Protein AF-A0A3A4Q3W5-F1 (afdb_monomer)

Sequence (78 aa):
MQIDIELFCKKISQDDERIIFGYNGKKYALLSYEDLDYLEALEDRRLCALADSAIQELEMNGEKPVPWEEVKKELGIS

Mean predicted aligned error: 6.95 Å

Structure (mmCIF, N/CA/C/O backbone):
data_AF-A0A3A4Q3W5-F1
#
_entry.id   AF-A0A3A4Q3W5-F1
#
loop_
_atom_site.group_PDB
_atom_site.id
_atom_site.type_symbol
_atom_site.label_atom_id
_atom_site.label_alt_id
_atom_site.label_comp_id
_atom_site.label_asym_id
_atom_site.label_entity_id
_atom_site.label_seq_id
_atom_site.pdbx_PDB_ins_code
_atom_site.Cartn_x
_atom_site.Cartn_y
_atom_site.Cartn_z
_atom_site.occupancy
_atom_site.B_iso_or_equiv
_atom_site.auth_seq_id
_atom_site.auth_comp_id
_atom_site.auth_asym_id
_atom_site.auth_atom_id
_atom_site.pdbx_PDB_model_num
ATOM 1 N N . MET A 1 1 ? 10.628 -14.751 -28.711 1.00 51.78 1 MET A N 1
ATOM 2 C CA . MET A 1 1 ? 10.661 -13.329 -28.319 1.00 5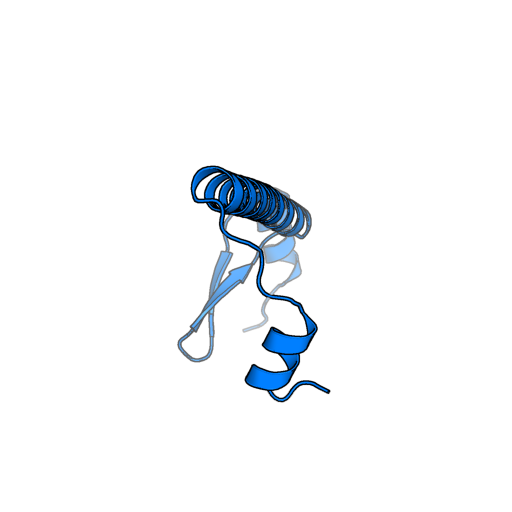1.78 1 MET A CA 1
ATOM 3 C C . MET A 1 1 ? 11.359 -13.268 -26.976 1.00 51.78 1 MET A C 1
ATOM 5 O O . MET A 1 1 ? 10.800 -13.754 -26.004 1.00 51.78 1 MET A O 1
ATOM 9 N N . GLN A 1 2 ? 12.614 -12.828 -26.953 1.00 61.75 2 GLN A N 1
ATOM 10 C CA . GLN A 1 2 ? 13.355 -12.652 -25.707 1.00 61.75 2 GLN A CA 1
ATOM 11 C C . GLN A 1 2 ? 12.886 -11.332 -25.095 1.00 61.75 2 GLN A C 1
ATOM 13 O O . GLN A 1 2 ? 12.935 -10.302 -25.762 1.00 61.75 2 GLN A O 1
ATOM 18 N N . ILE A 1 3 ? 12.328 -11.391 -23.889 1.00 69.31 3 IL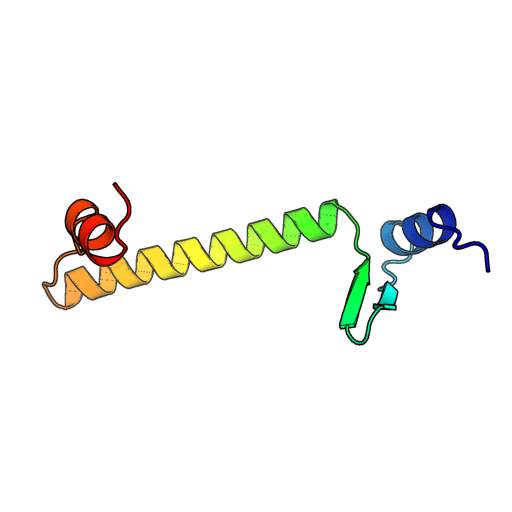E A N 1
ATOM 19 C CA . ILE A 1 3 ? 11.949 -10.194 -23.141 1.00 69.31 3 ILE A CA 1
ATOM 20 C C . ILE A 1 3 ? 13.228 -9.661 -22.505 1.00 69.31 3 ILE A C 1
ATOM 22 O O . ILE A 1 3 ? 13.858 -10.364 -21.716 1.00 69.31 3 ILE A O 1
ATOM 26 N N . ASP A 1 4 ? 13.612 -8.447 -22.880 1.00 85.88 4 ASP A N 1
ATOM 27 C CA . ASP A 1 4 ? 14.756 -7.754 -22.301 1.00 85.88 4 ASP A CA 1
ATOM 28 C C . ASP A 1 4 ? 14.284 -6.943 -21.088 1.00 85.88 4 ASP A C 1
ATOM 30 O O . ASP A 1 4 ? 13.799 -5.816 -21.203 1.00 85.88 4 ASP A O 1
ATOM 34 N N . ILE A 1 5 ? 14.352 -7.579 -19.918 1.00 84.75 5 ILE A N 1
ATOM 35 C CA . ILE A 1 5 ? 13.980 -6.965 -18.639 1.00 84.75 5 ILE A CA 1
ATOM 36 C C . ILE A 1 5 ? 14.886 -5.767 -18.329 1.00 84.75 5 ILE A C 1
ATOM 38 O O . ILE A 1 5 ? 14.402 -4.781 -17.781 1.00 84.75 5 ILE A O 1
ATOM 42 N N . GLU A 1 6 ? 16.164 -5.807 -18.712 1.00 87.31 6 GLU A N 1
ATOM 43 C CA . GLU A 1 6 ? 17.109 -4.720 -18.436 1.00 87.31 6 GLU A CA 1
ATOM 44 C C . GLU A 1 6 ? 16.717 -3.443 -19.185 1.00 87.31 6 GLU A C 1
ATOM 46 O O . GLU A 1 6 ? 16.708 -2.357 -18.597 1.00 87.31 6 GLU A O 1
ATOM 51 N N . LEU A 1 7 ? 16.302 -3.569 -20.451 1.00 86.88 7 LEU A N 1
ATOM 52 C CA . LEU A 1 7 ? 15.777 -2.443 -21.227 1.00 86.88 7 LEU A CA 1
ATOM 53 C C . LEU A 1 7 ? 14.551 -1.803 -20.555 1.00 86.88 7 LEU A C 1
ATOM 55 O O . LEU A 1 7 ? 14.430 -0.577 -20.522 1.00 86.88 7 LEU A O 1
ATOM 59 N N . PHE A 1 8 ? 13.639 -2.617 -20.024 1.00 88.19 8 PHE A N 1
ATOM 60 C CA . PHE A 1 8 ? 12.433 -2.126 -19.359 1.00 88.19 8 PHE A CA 1
ATOM 61 C C . PHE A 1 8 ? 12.727 -1.469 -18.012 1.00 88.19 8 PHE A C 1
ATOM 63 O O . PHE A 1 8 ? 12.194 -0.395 -17.741 1.00 88.19 8 PHE A O 1
ATOM 70 N N . CYS A 1 9 ? 13.629 -2.042 -17.214 1.00 86.56 9 CYS A N 1
ATOM 71 C CA . CYS A 1 9 ? 14.093 -1.413 -15.980 1.00 86.56 9 CYS A CA 1
ATOM 72 C C . CYS A 1 9 ? 14.750 -0.055 -16.256 1.00 86.56 9 CYS A C 1
ATOM 74 O O . CYS A 1 9 ? 14.514 0.904 -15.521 1.00 86.56 9 CYS A O 1
ATOM 76 N N . LYS A 1 10 ? 15.527 0.063 -17.341 1.00 86.31 10 LYS A N 1
ATOM 77 C CA . LYS A 1 10 ? 16.143 1.334 -17.738 1.00 86.31 10 LYS A CA 1
ATOM 78 C C . LYS A 1 10 ? 15.098 2.394 -18.101 1.00 86.31 10 LYS A C 1
ATOM 80 O O . LYS A 1 10 ? 15.164 3.500 -17.583 1.00 86.31 10 LYS A O 1
ATOM 85 N N . LYS A 1 11 ? 14.115 2.041 -18.934 1.00 86.38 11 LYS A N 1
ATOM 86 C CA . LYS A 1 11 ? 13.015 2.938 -19.338 1.00 86.38 11 LYS A CA 1
ATOM 87 C C . LYS A 1 11 ? 12.212 3.466 -18.148 1.00 86.38 11 LYS A C 1
ATOM 89 O O . LYS A 1 11 ? 11.906 4.650 -18.090 1.00 86.38 11 LYS A O 1
ATOM 94 N N . ILE A 1 12 ? 11.910 2.599 -17.185 1.00 87.62 12 ILE A N 1
ATOM 95 C CA . ILE A 1 12 ? 11.148 2.974 -15.986 1.00 87.62 12 ILE A CA 1
ATOM 96 C C . ILE A 1 12 ? 11.964 3.873 -15.057 1.00 87.62 12 ILE A C 1
ATOM 98 O O . ILE A 1 12 ? 11.431 4.837 -14.529 1.00 87.62 12 ILE A O 1
ATOM 102 N N . SER A 1 13 ? 13.247 3.567 -14.855 1.00 81.00 13 SER A N 1
ATOM 103 C CA . SER A 1 13 ? 14.089 4.303 -13.901 1.00 81.00 13 SER A CA 1
ATOM 104 C C . SER A 1 13 ? 14.659 5.620 -14.435 1.00 81.00 13 SER A C 1
ATOM 106 O O . SER A 1 13 ? 15.071 6.456 -13.636 1.00 81.00 13 SER A O 1
ATOM 108 N N . GLN A 1 14 ? 14.750 5.801 -15.758 1.00 79.38 14 GLN A N 1
ATOM 109 C CA . GLN A 1 14 ? 15.428 6.959 -16.364 1.00 79.38 14 GLN A CA 1
ATOM 110 C C . GLN A 1 14 ? 14.508 7.858 -17.185 1.00 79.38 14 GLN A C 1
ATOM 112 O O . GLN A 1 14 ? 14.737 9.065 -17.225 1.00 79.38 14 GLN A O 1
ATOM 117 N N . ASP A 1 15 ? 13.498 7.284 -17.841 1.00 74.25 15 ASP A N 1
ATOM 118 C CA . ASP A 1 15 ? 12.669 8.003 -18.811 1.00 74.25 15 ASP A CA 1
ATOM 119 C C . ASP A 1 15 ? 11.250 8.294 -18.273 1.00 74.25 15 ASP A C 1
ATOM 121 O O . ASP A 1 15 ? 10.404 8.783 -19.024 1.00 74.25 15 ASP A O 1
ATOM 125 N N . ASP A 1 16 ? 10.970 7.971 -16.998 1.00 71.62 16 ASP A N 1
ATOM 126 C CA . ASP A 1 16 ? 9.637 8.002 -16.363 1.00 71.62 16 ASP A CA 1
ATOM 127 C C . ASP A 1 16 ? 8.547 7.302 -17.210 1.00 71.62 16 ASP A C 1
ATOM 129 O O . ASP A 1 16 ? 7.351 7.628 -17.169 1.00 71.62 16 ASP A O 1
ATOM 133 N N . GLU A 1 17 ? 8.947 6.319 -18.026 1.00 80.00 17 GLU A N 1
ATOM 134 C CA . GLU A 1 17 ? 8.034 5.607 -18.913 1.00 80.00 17 GLU A CA 1
ATOM 135 C C . GLU A 1 17 ? 7.191 4.583 -18.139 1.00 80.00 17 GLU A C 1
ATOM 137 O O . GLU A 1 17 ? 7.695 3.748 -17.389 1.00 80.00 17 GLU A O 1
ATOM 142 N N . ARG A 1 18 ? 5.879 4.565 -18.407 1.00 82.94 18 ARG A N 1
ATOM 143 C CA . ARG A 1 18 ? 4.957 3.555 -17.866 1.00 82.94 18 ARG A CA 1
ATOM 144 C C . ARG A 1 18 ? 4.867 2.361 -18.801 1.00 82.94 18 ARG A C 1
ATOM 146 O O . ARG A 1 18 ? 4.343 2.474 -19.911 1.00 82.94 18 ARG A O 1
ATOM 153 N N . ILE A 1 19 ? 5.284 1.193 -18.327 1.00 9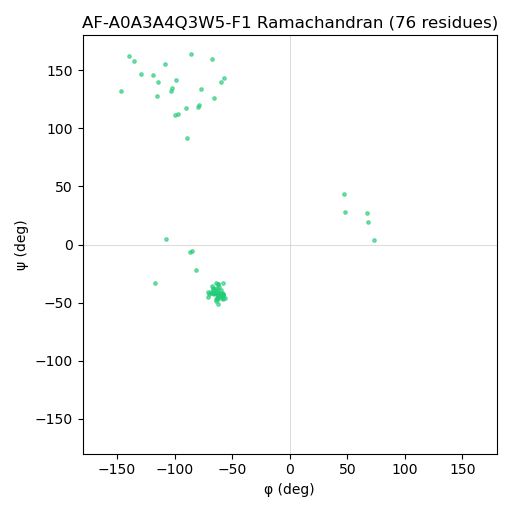0.44 19 ILE A N 1
ATOM 154 C CA . ILE A 1 19 ? 5.174 -0.052 -19.090 1.00 90.44 19 ILE A CA 1
ATOM 155 C C . ILE A 1 19 ? 3.947 -0.824 -18.610 1.00 90.44 19 ILE A C 1
ATOM 157 O O . ILE A 1 19 ? 3.916 -1.335 -17.493 1.00 90.44 19 ILE A O 1
ATOM 161 N N . ILE A 1 20 ? 2.933 -0.927 -19.474 1.00 91.12 20 ILE A N 1
ATOM 162 C CA . ILE A 1 20 ? 1.715 -1.709 -19.229 1.00 91.12 20 ILE A CA 1
ATOM 163 C C . ILE A 1 20 ? 1.656 -2.852 -20.240 1.00 91.12 20 ILE A C 1
ATOM 165 O O . ILE A 1 20 ? 1.726 -2.621 -21.446 1.00 91.12 20 ILE A O 1
ATOM 169 N N . PHE A 1 21 ? 1.482 -4.083 -19.764 1.00 91.06 21 PHE A N 1
ATOM 170 C CA . PHE A 1 21 ? 1.421 -5.270 -20.616 1.00 91.06 21 PHE A CA 1
ATOM 171 C C . PHE A 1 21 ? 0.280 -6.212 -20.223 1.00 91.06 21 PHE A C 1
ATOM 173 O O . PHE A 1 21 ? -0.246 -6.165 -19.113 1.00 91.06 21 PHE A O 1
ATOM 180 N N . GLY A 1 22 ? -0.141 -7.053 -21.169 1.00 94.38 22 GLY A N 1
ATOM 181 C CA . GLY A 1 22 ? -1.193 -8.047 -20.969 1.00 94.38 22 GLY A CA 1
ATOM 182 C C . GLY A 1 22 ? -0.624 -9.453 -20.786 1.00 94.38 22 GLY A C 1
ATOM 183 O O . GLY A 1 22 ? 0.232 -9.870 -21.562 1.00 94.38 22 GLY A O 1
ATOM 184 N N . TYR A 1 23 ? -1.123 -10.207 -19.809 1.00 92.31 23 TYR A N 1
ATOM 185 C CA . TYR A 1 23 ? -0.793 -11.621 -19.618 1.00 92.31 23 TYR A CA 1
ATOM 186 C C . TYR A 1 23 ? -2.008 -12.383 -19.066 1.00 92.31 23 TYR A C 1
ATOM 188 O O . TYR A 1 23 ? -2.680 -11.905 -18.157 1.00 92.31 23 TYR A O 1
ATOM 196 N N . ASN A 1 24 ? -2.345 -13.539 -19.653 1.00 94.88 24 ASN A N 1
ATOM 197 C CA . ASN A 1 24 ? -3.528 -14.343 -19.291 1.00 94.88 24 ASN A CA 1
ATOM 198 C C . ASN A 1 24 ? -4.834 -13.530 -19.152 1.00 94.88 24 ASN A C 1
ATOM 200 O O . ASN A 1 24 ? -5.597 -13.700 -18.203 1.00 94.88 24 ASN A O 1
ATOM 204 N N . GLY A 1 25 ? -5.079 -12.604 -20.085 1.00 95.94 25 GLY A N 1
ATOM 205 C CA . GLY A 1 25 ? -6.281 -11.759 -20.089 1.00 95.94 25 GLY A CA 1
ATOM 206 C C . GLY A 1 25 ? -6.307 -10.662 -19.016 1.00 95.94 25 GLY A C 1
ATOM 207 O O . GLY A 1 25 ? -7.297 -9.941 -18.916 1.00 95.94 25 GLY A O 1
ATOM 208 N N . LYS A 1 26 ? -5.233 -10.500 -18.236 1.00 96.50 26 LYS A N 1
ATOM 209 C CA . LYS A 1 26 ? -5.071 -9.440 -17.233 1.00 96.50 26 LYS A CA 1
ATOM 210 C C . LYS A 1 26 ? -4.053 -8.404 -17.698 1.00 96.50 26 LYS A C 1
ATOM 212 O O . LYS A 1 26 ? -3.183 -8.713 -18.509 1.00 96.50 26 LYS A O 1
ATOM 217 N N . LYS A 1 27 ? -4.166 -7.178 -17.185 1.00 96.12 27 LYS A N 1
ATOM 218 C CA . LYS A 1 27 ? -3.188 -6.102 -17.395 1.00 96.12 27 LYS A CA 1
ATOM 219 C C . LYS A 1 27 ? -2.264 -6.003 -16.186 1.00 96.12 27 LYS A C 1
ATOM 221 O O . LYS A 1 27 ? -2.726 -6.126 -15.057 1.00 96.12 27 LYS A O 1
ATOM 226 N N . TYR A 1 28 ? -0.996 -5.741 -16.452 1.00 92.62 28 TYR A N 1
ATOM 227 C CA . TYR A 1 28 ? 0.063 -5.565 -15.469 1.00 92.62 28 TYR A CA 1
ATOM 228 C C . TYR A 1 28 ? 0.801 -4.269 -15.773 1.00 92.62 28 TYR A C 1
ATOM 230 O O . TYR A 1 28 ? 0.931 -3.897 -16.940 1.00 92.62 28 TYR A O 1
ATOM 238 N N . ALA A 1 29 ? 1.275 -3.598 -14.731 1.00 91.62 29 ALA A N 1
ATOM 239 C CA . ALA A 1 29 ? 2.171 -2.459 -14.837 1.00 91.62 29 ALA A CA 1
ATOM 240 C C . ALA A 1 29 ? 3.521 -2.842 -14.231 1.00 91.62 29 ALA A C 1
ATOM 242 O O . ALA A 1 29 ? 3.564 -3.534 -13.214 1.00 91.62 29 ALA A O 1
ATOM 243 N N . LEU A 1 30 ? 4.601 -2.411 -14.871 1.00 90.75 30 LEU A N 1
ATOM 244 C CA . LEU A 1 30 ? 5.942 -2.470 -14.309 1.00 90.75 30 LEU A CA 1
ATOM 245 C C . LEU A 1 30 ? 6.309 -1.057 -13.843 1.00 90.75 30 LEU A C 1
ATOM 247 O O . LEU A 1 30 ? 6.091 -0.093 -14.578 1.00 90.75 30 LEU A O 1
ATOM 251 N N . LEU A 1 31 ? 6.823 -0.956 -12.623 1.00 90.00 31 LEU A N 1
ATOM 252 C CA . LEU A 1 31 ? 7.205 0.288 -11.961 1.00 90.00 31 LEU A CA 1
ATOM 253 C C . LEU A 1 31 ? 8.519 0.088 -11.200 1.00 90.00 31 LEU A C 1
ATOM 255 O O . LEU A 1 31 ? 8.926 -1.054 -10.963 1.00 90.00 31 LEU A O 1
ATOM 259 N N . SER A 1 32 ? 9.181 1.195 -10.861 1.00 89.62 32 SER A N 1
AT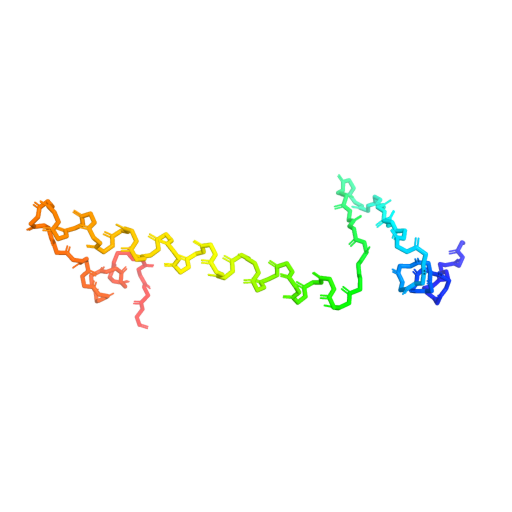OM 260 C CA . SER A 1 32 ? 10.357 1.172 -9.996 1.00 89.62 32 SER A CA 1
ATOM 261 C C . SER A 1 32 ? 9.945 0.760 -8.581 1.00 89.62 32 SER A C 1
ATOM 263 O O . SER A 1 32 ? 8.768 0.840 -8.213 1.00 89.62 32 SER A O 1
ATOM 265 N N . TYR A 1 33 ? 10.904 0.289 -7.785 1.00 90.12 33 TYR A N 1
ATOM 266 C CA . TYR A 1 33 ? 10.611 -0.010 -6.385 1.00 90.12 33 TYR A CA 1
ATOM 267 C C . TYR A 1 33 ? 10.308 1.281 -5.615 1.00 90.12 33 TYR A C 1
ATOM 269 O O . TYR A 1 33 ? 9.428 1.303 -4.767 1.00 90.12 33 TYR A O 1
ATOM 277 N N . GLU A 1 34 ? 10.993 2.368 -5.954 1.00 91.44 34 GLU A N 1
ATOM 278 C CA . GLU A 1 34 ? 10.823 3.687 -5.357 1.00 91.44 34 GLU A CA 1
ATOM 279 C C . GLU A 1 34 ? 9.405 4.236 -5.573 1.00 91.44 34 GLU A C 1
ATOM 281 O O . GLU A 1 34 ? 8.800 4.770 -4.644 1.00 91.44 34 GLU A O 1
ATOM 286 N N . ASP A 1 35 ? 8.840 4.057 -6.771 1.00 90.94 35 ASP A N 1
ATOM 287 C CA . ASP A 1 35 ? 7.447 4.423 -7.043 1.00 90.94 35 ASP A CA 1
ATOM 288 C C . ASP A 1 35 ? 6.464 3.546 -6.266 1.00 90.94 35 ASP A C 1
ATOM 290 O O . ASP A 1 35 ? 5.433 4.040 -5.809 1.00 90.94 35 ASP A O 1
ATOM 294 N N . LEU A 1 36 ? 6.761 2.248 -6.122 1.00 92.06 36 LEU A N 1
ATOM 295 C CA . LEU A 1 36 ? 5.922 1.336 -5.345 1.00 92.06 36 LEU A CA 1
ATOM 296 C C 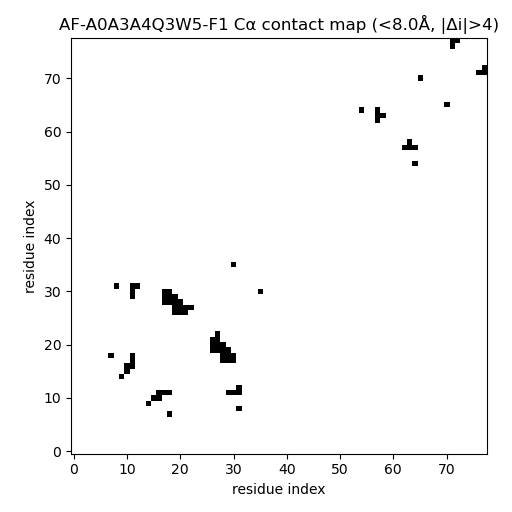. LEU A 1 36 ? 5.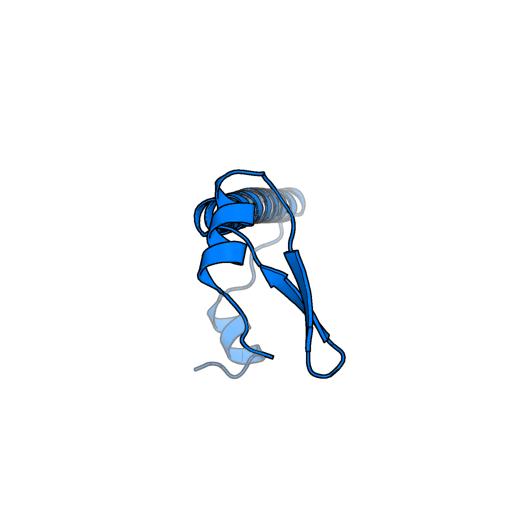887 1.776 -3.880 1.00 92.06 36 LEU A C 1
ATOM 298 O O . LEU A 1 36 ? 4.805 1.987 -3.342 1.00 92.06 36 LEU A O 1
ATOM 302 N N . ASP A 1 37 ? 7.060 1.990 -3.286 1.00 95.75 37 ASP A N 1
ATOM 303 C CA . ASP A 1 37 ? 7.231 2.449 -1.905 1.00 95.75 37 ASP A CA 1
ATOM 304 C C . ASP A 1 37 ? 6.518 3.791 -1.668 1.00 95.75 37 ASP A C 1
ATOM 306 O O . ASP A 1 37 ? 5.793 3.970 -0.688 1.00 95.75 37 ASP A O 1
ATOM 310 N N . TYR A 1 38 ? 6.625 4.725 -2.620 1.00 95.12 38 TYR A N 1
ATOM 311 C CA . TYR A 1 38 ? 5.906 5.996 -2.559 1.00 95.12 38 TYR A CA 1
ATOM 312 C C . TYR A 1 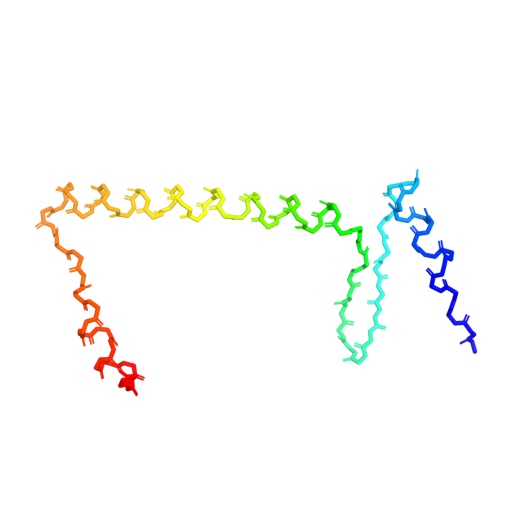38 ? 4.379 5.821 -2.583 1.00 95.12 38 TYR A C 1
ATOM 314 O O . TYR A 1 38 ? 3.666 6.486 -1.823 1.00 95.12 38 TYR A O 1
ATOM 322 N N . LEU A 1 39 ? 3.861 4.955 -3.460 1.00 94.81 39 LEU A N 1
ATOM 323 C CA . LEU A 1 39 ? 2.426 4.688 -3.569 1.00 94.81 39 LEU A CA 1
ATOM 324 C C . LEU A 1 39 ? 1.882 4.001 -2.312 1.00 94.81 39 LEU A C 1
ATOM 326 O O . LEU A 1 39 ? 0.820 4.397 -1.830 1.00 94.81 39 LEU A O 1
ATOM 330 N N . GLU A 1 40 ? 2.618 3.036 -1.760 1.00 96.69 40 GLU A N 1
ATOM 331 C CA . GLU A 1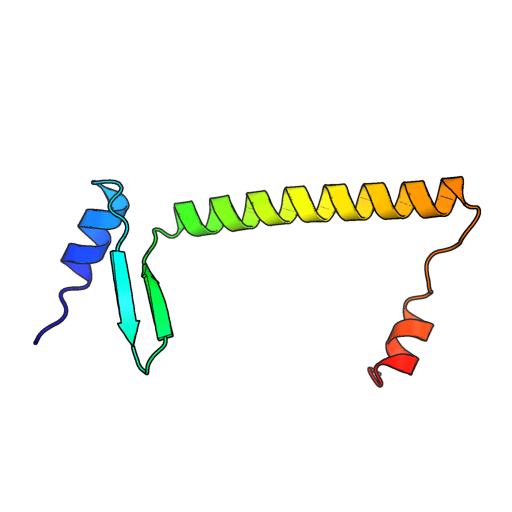 40 ? 2.274 2.362 -0.504 1.00 96.69 40 GLU A CA 1
ATOM 332 C C . GLU A 1 40 ? 2.250 3.362 0.660 1.00 96.69 40 GLU A C 1
ATOM 334 O O . GLU A 1 40 ? 1.251 3.460 1.372 1.00 96.69 40 GLU A O 1
ATOM 339 N N . ALA A 1 41 ? 3.264 4.224 0.782 1.00 97.50 41 ALA A N 1
ATOM 340 C CA . ALA A 1 41 ? 3.295 5.264 1.812 1.00 97.50 41 ALA A CA 1
ATOM 341 C C . ALA A 1 41 ? 2.142 6.282 1.682 1.00 97.50 41 ALA A C 1
ATOM 343 O O . ALA A 1 41 ? 1.640 6.815 2.681 1.00 97.50 41 ALA A O 1
ATOM 344 N N . LEU A 1 42 ? 1.714 6.589 0.451 1.00 97.44 42 LEU A N 1
ATOM 345 C CA . LEU A 1 42 ? 0.560 7.452 0.203 1.00 97.44 42 LEU A CA 1
ATOM 346 C C . LEU A 1 42 ? -0.750 6.776 0.633 1.00 97.44 42 LEU A C 1
ATOM 348 O O . LEU A 1 42 ? -1.613 7.434 1.226 1.00 97.44 42 LEU A O 1
ATOM 352 N N . GLU A 1 43 ? -0.898 5.486 0.339 1.00 97.62 43 GLU A N 1
ATOM 353 C CA . GLU A 1 43 ? -2.048 4.695 0.768 1.00 97.62 43 GLU A CA 1
ATOM 354 C C . GLU A 1 43 ? -2.111 4.579 2.293 1.00 97.62 43 GLU A C 1
ATOM 356 O O . GLU A 1 43 ? -3.159 4.882 2.868 1.00 97.62 43 GLU A O 1
ATOM 361 N N . ASP A 1 44 ? -0.994 4.271 2.949 1.00 97.81 44 ASP A N 1
ATOM 362 C CA . ASP A 1 44 ? -0.893 4.201 4.408 1.00 97.81 44 ASP A CA 1
ATOM 363 C C . ASP A 1 44 ? -1.322 5.512 5.064 1.00 97.81 44 ASP A C 1
ATOM 365 O O . ASP A 1 44 ? -2.151 5.526 5.976 1.00 97.81 44 ASP A O 1
ATOM 369 N N . ARG A 1 45 ? -0.840 6.652 4.552 1.00 97.69 45 ARG A N 1
ATOM 370 C CA . ARG A 1 45 ? -1.256 7.969 5.055 1.00 97.69 45 ARG A CA 1
ATOM 371 C C . ARG A 1 45 ? -2.769 8.163 4.948 1.00 97.69 45 ARG A C 1
ATOM 373 O O . ARG A 1 45 ? -3.387 8.688 5.875 1.00 97.69 45 ARG A O 1
ATOM 380 N N . ARG A 1 46 ? -3.366 7.770 3.820 1.00 97.81 46 ARG A N 1
ATOM 381 C CA . ARG A 1 46 ? -4.815 7.871 3.600 1.00 97.81 46 ARG A CA 1
ATOM 382 C C . ARG A 1 46 ? -5.583 6.956 4.555 1.00 97.81 46 ARG A C 1
ATOM 384 O O . ARG A 1 46 ? -6.608 7.375 5.085 1.00 97.81 46 ARG A O 1
ATOM 391 N N . LEU A 1 47 ? -5.107 5.731 4.770 1.00 98.06 47 LEU A N 1
ATOM 392 C CA . LEU A 1 47 ? -5.731 4.766 5.674 1.00 98.06 47 LEU A CA 1
ATOM 393 C C . LEU A 1 47 ? -5.663 5.227 7.133 1.00 98.06 47 LEU A C 1
ATOM 395 O O . LEU A 1 47 ? -6.681 5.167 7.816 1.00 98.06 47 LEU A O 1
ATOM 399 N N . CYS A 1 48 ? -4.529 5.770 7.582 1.00 97.88 48 CYS A N 1
ATOM 400 C CA . CYS A 1 48 ? -4.409 6.370 8.913 1.00 97.88 48 CYS A CA 1
ATOM 401 C C . CYS A 1 48 ? -5.415 7.511 9.107 1.00 97.88 48 CYS A C 1
ATOM 403 O O . CYS A 1 48 ? -6.158 7.513 10.082 1.00 97.88 48 CYS A O 1
ATOM 405 N N . ALA A 1 49 ? -5.524 8.427 8.138 1.00 97.88 49 ALA A N 1
ATOM 406 C CA . ALA A 1 49 ? -6.483 9.529 8.219 1.00 97.88 49 ALA A CA 1
ATOM 407 C C . ALA A 1 49 ? -7.946 9.047 8.276 1.00 97.88 49 ALA A C 1
ATOM 409 O O . ALA A 1 49 ? -8.777 9.641 8.967 1.00 97.88 49 ALA A O 1
ATOM 410 N N . LEU A 1 50 ? -8.276 7.968 7.560 1.00 97.62 50 LEU A N 1
ATOM 411 C CA . LEU A 1 50 ? -9.598 7.347 7.637 1.00 97.62 50 LEU A CA 1
ATOM 412 C C . LEU A 1 50 ? -9.846 6.681 8.991 1.00 97.62 50 LEU A C 1
ATOM 414 O O . LEU A 1 50 ? -10.944 6.810 9.524 1.00 97.62 50 LEU A O 1
ATOM 418 N N . ALA A 1 51 ? -8.844 6.002 9.553 1.00 95.69 51 ALA A N 1
ATOM 419 C CA . ALA A 1 51 ? -8.941 5.406 10.880 1.00 95.69 51 ALA A CA 1
ATOM 420 C C . ALA A 1 51 ? -9.162 6.481 11.957 1.00 95.69 51 ALA A C 1
ATOM 422 O O . ALA A 1 51 ? -10.071 6.344 12.773 1.00 95.69 51 ALA A O 1
ATOM 423 N N . ASP A 1 52 ? -8.409 7.582 11.898 1.00 96.81 52 ASP A N 1
ATOM 424 C CA . ASP A 1 52 ? -8.577 8.726 12.800 1.00 96.81 52 ASP A CA 1
ATOM 425 C C . ASP A 1 52 ? -9.988 9.322 12.693 1.00 96.81 52 ASP A C 1
ATOM 427 O O . ASP A 1 52 ? -10.636 9.598 13.703 1.00 96.81 52 ASP A O 1
ATOM 431 N N . SER A 1 53 ? -10.496 9.470 11.465 1.00 96.56 53 SER A N 1
ATOM 432 C CA . SER A 1 53 ? -11.850 9.983 11.216 1.00 96.56 53 SER A CA 1
ATOM 433 C C . SER A 1 53 ? -12.927 9.049 11.778 1.00 96.56 53 SER A C 1
ATOM 435 O O . SER A 1 53 ? -13.889 9.517 12.379 1.00 96.56 53 SER A O 1
ATOM 437 N N . ALA A 1 54 ? -12.755 7.732 11.633 1.00 95.81 54 ALA A N 1
ATOM 438 C CA . ALA A 1 54 ? -13.685 6.744 12.174 1.00 95.81 54 ALA A CA 1
ATOM 439 C C . ALA A 1 54 ? -13.712 6.762 13.711 1.00 95.81 54 ALA A C 1
ATOM 441 O O . ALA A 1 54 ? -14.777 6.640 14.312 1.00 95.81 54 ALA A O 1
ATOM 442 N N . ILE A 1 55 ? -12.560 6.961 14.361 1.00 94.56 55 ILE A N 1
ATOM 443 C CA . ILE A 1 55 ? -12.490 7.115 15.822 1.00 94.56 55 ILE A CA 1
ATOM 444 C C . ILE A 1 55 ? -13.257 8.367 16.263 1.00 94.56 55 ILE A C 1
ATOM 446 O O . ILE A 1 55 ? -14.066 8.291 17.186 1.00 94.56 55 ILE A O 1
ATOM 450 N N . GLN A 1 56 ? -13.059 9.495 15.578 1.00 95.56 56 GLN A N 1
ATOM 451 C CA . GLN A 1 56 ? -13.775 10.738 15.882 1.00 95.56 56 GLN A CA 1
ATOM 452 C C . GLN A 1 56 ? -15.289 10.598 15.693 1.00 95.56 56 GLN A C 1
ATOM 454 O O . GLN A 1 56 ? -16.059 11.106 16.505 1.00 95.56 56 GLN A O 1
ATOM 459 N N . GLU A 1 57 ? -15.731 9.892 14.651 1.00 96.69 57 GLU A N 1
ATOM 460 C CA . GLU A 1 57 ? -17.152 9.630 14.413 1.00 96.69 57 GLU A CA 1
ATOM 461 C C . GLU A 1 57 ? -17.780 8.816 15.555 1.00 96.69 57 GLU A C 1
ATOM 463 O O . GLU A 1 57 ? -18.848 9.182 16.051 1.00 96.69 57 GLU A O 1
ATOM 468 N N . LEU A 1 58 ? -17.094 7.773 16.038 1.00 95.69 58 LEU A N 1
ATOM 469 C CA . LEU A 1 58 ? -17.541 7.001 17.202 1.00 95.69 58 LEU A CA 1
ATOM 470 C C . LEU A 1 58 ? -17.673 7.891 18.443 1.00 95.69 58 LEU A C 1
ATOM 472 O O . LEU A 1 58 ? -18.687 7.832 19.138 1.00 95.69 58 LEU A O 1
ATOM 476 N N . GLU A 1 59 ? -16.686 8.753 18.702 1.00 94.31 59 GLU A N 1
ATOM 477 C CA . GLU A 1 59 ? -16.719 9.695 19.826 1.00 94.31 59 GLU A CA 1
ATOM 478 C C . GLU A 1 59 ? -17.886 10.686 19.715 1.00 94.31 59 GLU A C 1
ATOM 480 O O . GLU A 1 59 ? -18.597 10.912 20.697 1.00 94.31 59 GLU A O 1
ATOM 485 N N . MET A 1 60 ? -18.122 11.242 18.522 1.00 95.50 60 MET A N 1
ATOM 486 C CA . MET A 1 60 ? -19.230 12.166 18.257 1.00 95.50 60 MET A CA 1
ATOM 487 C C . MET A 1 60 ? -20.599 11.507 18.443 1.00 95.50 60 MET A C 1
ATOM 489 O O . MET A 1 60 ? -21.524 12.146 18.950 1.00 95.50 60 MET A O 1
ATOM 493 N N . ASN A 1 61 ? -20.722 10.235 18.065 1.00 96.00 61 ASN A N 1
ATOM 494 C CA . ASN A 1 61 ? -21.961 9.469 18.174 1.00 96.00 61 ASN A CA 1
ATOM 495 C C . ASN A 1 61 ? -22.131 8.792 19.549 1.00 96.00 61 ASN A C 1
ATOM 497 O O . ASN A 1 61 ? -23.189 8.231 19.834 1.00 96.00 61 ASN A O 1
ATOM 501 N N . GLY A 1 62 ? -21.120 8.853 20.424 1.00 95.12 62 GLY A N 1
ATOM 502 C CA . GLY A 1 62 ? -21.114 8.160 21.717 1.00 95.12 62 GLY A CA 1
ATOM 503 C C . GLY A 1 62 ? -21.035 6.632 21.596 1.00 95.12 62 GLY A C 1
ATOM 504 O O . GLY A 1 62 ? -21.396 5.912 22.531 1.00 95.12 62 GLY A O 1
ATOM 505 N N . GLU A 1 63 ? -20.584 6.136 20.448 1.00 94.31 63 GLU A N 1
ATOM 506 C CA . GLU A 1 63 ? -20.406 4.721 20.149 1.00 94.31 63 GLU A CA 1
ATOM 507 C C . GLU A 1 63 ? -19.037 4.227 20.637 1.00 94.31 63 GLU A C 1
ATOM 509 O O . GLU A 1 63 ? -18.136 5.001 20.966 1.00 94.31 63 GLU A O 1
ATOM 514 N N . LYS A 1 64 ? -18.873 2.904 20.728 1.00 92.62 64 LYS A N 1
ATOM 515 C CA . LYS A 1 64 ? -17.611 2.276 21.137 1.00 92.62 64 LYS A CA 1
ATOM 516 C C . LYS A 1 64 ? -17.084 1.384 20.017 1.00 92.62 64 LYS A C 1
ATOM 518 O O . LYS A 1 64 ? -17.892 0.727 19.364 1.00 92.62 64 LYS A O 1
ATOM 523 N N . PRO A 1 65 ? -15.754 1.290 19.840 1.00 91.50 65 PRO A N 1
ATOM 524 C CA . PRO A 1 65 ? -15.166 0.322 18.924 1.00 91.50 65 PRO A CA 1
ATOM 525 C C . PRO A 1 65 ? -15.589 -1.106 19.279 1.00 91.50 65 PRO A C 1
ATOM 527 O O . PRO A 1 65 ? -15.669 -1.459 20.460 1.00 91.50 65 PRO A O 1
ATOM 530 N N . VAL A 1 66 ? -15.802 -1.937 18.258 1.00 91.56 66 VAL A N 1
ATOM 531 C CA . VAL A 1 66 ? -16.053 -3.371 18.444 1.00 91.56 66 VAL A CA 1
ATOM 532 C C . VAL A 1 66 ? -14.787 -4.026 19.017 1.00 91.56 66 VAL A C 1
ATOM 534 O O . VAL A 1 66 ? -13.707 -3.871 18.439 1.00 91.56 66 VAL A O 1
ATOM 537 N N . PRO A 1 67 ? -14.865 -4.750 20.148 1.00 93.94 67 PRO A N 1
ATOM 538 C CA . PRO A 1 67 ? -13.714 -5.444 20.713 1.00 93.94 67 PRO A CA 1
ATOM 539 C C . PRO A 1 67 ? -13.128 -6.482 19.750 1.00 93.94 67 PRO A C 1
ATOM 541 O O . PRO A 1 67 ? -13.855 -7.256 19.131 1.00 93.94 67 PRO A O 1
ATOM 544 N N . TRP A 1 68 ? -11.798 -6.577 19.692 1.00 93.06 68 TRP A N 1
ATOM 545 C CA . TRP A 1 68 ? -11.116 -7.509 18.783 1.00 93.06 68 TRP A CA 1
ATOM 546 C C . TRP A 1 68 ? -11.509 -8.983 18.990 1.00 93.06 68 TRP A C 1
ATOM 548 O O . TRP A 1 68 ? -11.595 -9.746 18.032 1.00 93.06 68 TRP A O 1
ATOM 558 N N . GLU A 1 69 ? -11.802 -9.387 20.229 1.00 95.44 69 GLU A N 1
ATOM 559 C CA . GLU A 1 69 ? -12.280 -10.744 20.535 1.00 95.44 69 GLU A CA 1
ATOM 560 C C . GLU A 1 69 ? -13.646 -11.059 19.907 1.00 95.44 69 GLU A C 1
ATOM 562 O O . GLU A 1 69 ? -13.896 -12.197 19.511 1.00 95.44 69 GLU A O 1
ATOM 567 N N . GLU A 1 70 ? -14.520 -10.059 19.782 1.00 95.56 70 GLU A N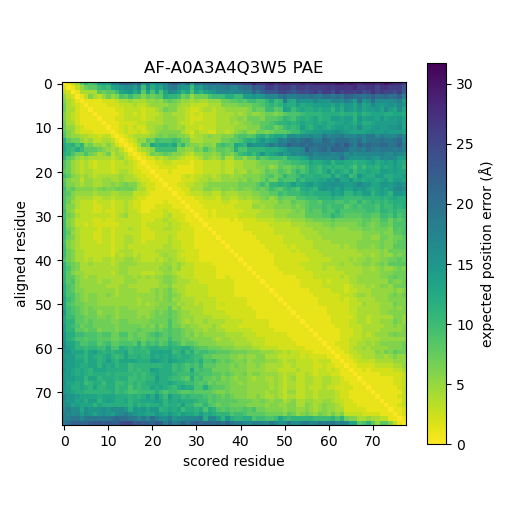 1
ATOM 568 C CA . GLU A 1 70 ? -15.824 -10.213 19.134 1.00 95.56 70 GLU A CA 1
ATOM 569 C C . GLU A 1 70 ? -15.654 -10.391 17.622 1.00 95.56 70 GLU A C 1
ATOM 571 O O . GLU A 1 70 ? -16.178 -11.350 17.056 1.00 95.56 70 GLU A O 1
ATOM 576 N N . VAL A 1 71 ? -14.800 -9.571 16.999 1.00 95.12 71 VAL A N 1
ATOM 577 C CA . VAL A 1 71 ? -14.455 -9.683 15.571 1.00 95.12 71 VAL A CA 1
ATOM 578 C C . VAL A 1 71 ? -13.846 -11.052 15.247 1.00 95.12 71 VAL A C 1
ATOM 580 O O . VAL A 1 71 ? -14.246 -11.711 14.288 1.00 95.12 71 VAL A O 1
ATOM 583 N N . LYS A 1 72 ? -12.905 -11.526 16.073 1.00 95.50 72 LYS A N 1
ATOM 584 C CA . LYS A 1 72 ? -12.293 -12.856 15.926 1.00 95.50 72 LYS A CA 1
ATOM 585 C C . LYS A 1 72 ? -13.323 -13.981 15.967 1.00 95.50 72 LYS A C 1
ATOM 587 O O . LYS A 1 72 ? -13.291 -14.878 15.123 1.00 95.50 72 LYS A O 1
ATOM 592 N N . LYS A 1 73 ? -14.265 -13.912 16.912 1.00 96.00 73 LYS A N 1
ATOM 593 C CA . LYS A 1 73 ? -15.350 -14.890 17.048 1.00 96.00 73 LYS A CA 1
ATOM 594 C C . LYS A 1 73 ? -16.253 -14.917 15.813 1.00 96.00 73 LYS A C 1
ATOM 596 O O . LYS A 1 73 ? -16.613 -16.005 15.370 1.00 96.00 73 LYS A O 1
ATOM 601 N N . GLU A 1 74 ? -16.606 -13.759 15.260 1.00 95.56 74 GLU A N 1
ATOM 602 C CA . GLU A 1 74 ? -17.435 -13.666 14.050 1.00 95.56 74 GLU A CA 1
ATOM 603 C C . GLU A 1 74 ? -16.729 -14.214 12.806 1.00 95.56 74 GLU A C 1
ATOM 605 O O . GLU A 1 74 ? -17.355 -14.884 11.984 1.00 95.56 74 GLU A O 1
ATOM 610 N N . LEU A 1 75 ? -15.419 -13.982 12.687 1.00 95.75 75 LEU A N 1
ATOM 611 C CA . LEU A 1 75 ? -14.618 -14.435 11.547 1.00 95.75 75 LEU A CA 1
ATOM 612 C C . LEU A 1 75 ? -14.110 -15.881 11.677 1.00 95.75 75 LEU A C 1
ATOM 614 O O . LEU A 1 75 ? -13.506 -16.401 10.739 1.00 95.75 75 LEU A O 1
ATOM 618 N N . GLY A 1 76 ? -14.334 -16.541 12.818 1.00 94.75 76 GLY A N 1
ATOM 619 C CA . GLY A 1 76 ? -13.821 -17.889 13.084 1.00 94.75 76 GLY A CA 1
ATOM 620 C C . GLY A 1 76 ? -12.294 -17.946 13.214 1.00 94.75 76 GLY A C 1
ATOM 621 O O . GLY A 1 76 ? -11.693 -18.981 12.927 1.00 94.75 76 GLY A O 1
ATOM 622 N N . ILE A 1 77 ? -11.667 -16.838 13.620 1.00 92.19 77 ILE A N 1
ATOM 623 C CA . ILE A 1 77 ? -10.220 -16.717 13.818 1.00 92.19 77 ILE A CA 1
ATOM 624 C C . ILE A 1 77 ? -9.941 -16.931 15.308 1.00 92.19 77 ILE A C 1
ATOM 626 O O . ILE A 1 77 ? -10.358 -16.123 16.135 1.00 92.19 77 ILE A O 1
ATOM 630 N N . SER A 1 78 ? -9.272 -18.033 15.654 1.00 74.75 78 SER A N 1
ATOM 631 C CA . SER A 1 78 ? -8.865 -18.362 17.031 1.00 74.75 78 SER A CA 1
ATOM 632 C C . SER A 1 78 ? -7.480 -17.826 17.359 1.00 74.75 78 SER A C 1
ATOM 634 O O . SER A 1 78 ? -6.557 -18.177 16.588 1.00 74.75 78 SER A O 1
#

Foldseek 3Di:
DDDDVVVVQCCQVPVVDWDWDDDPNDIDIDHDVVVVVVVVVVVVVVVVVVVVVVVVVCVVVVHDDDDPVVVCVVVVND

pLDDT: mean 90.89, std 8.4, range [51.78, 98.06]

Nearest PDB structures (foldseek):
  3oei-assembly2_E  TM=5.022E-01  e=8.727E-02  Mycobacterium tuberculosis
  3d55-assembly1_B  TM=5.688E-01  e=4.460E-01  Mycobacterium tuberculosis
  1fxk-assembly1_B  TM=3.049E-01  e=4.202E+00  Methanothermobacter thermautotrophicus
  4aih-assembly1_A  TM=3.652E-01  e=5.902E+00  Yersinia pseudotuberculosis YPIII

Solvent-accessible surface area (backbone atoms only — not comparable to full-atom values): 4832 Å² total; per-residue (Å²): 135,86,81,62,62,66,62,51,52,48,38,34,72,73,66,75,44,83,47,73,49,77,57,97,94,39,81,47,74,59,75,46,69,67,59,49,54,50,52,50,55,53,48,50,55,53,50,51,55,49,52,53,49,52,53,51,49,30,60,75,72,72,52,78,82,80,54,67,70,58,55,26,62,75,71,71,55,132

Secondary structure (DSSP, 8-state):
----HHHHHHHHHHS---EEEEETTEEEEE--HHHHHHHHHHHHHHHHHHHHHHHHHHHHHT--PPPHHHHHHHHT--

Radius of gyration: 21.17 Å; Cα contacts (8 Å, |Δi|>4): 38; chains: 1; bounding box: 39×30×50 Å